Protein AF-A0A942DKH3-F1 (afdb_monomer)

Sequence (60 aa):
NEIVVAAFLNERIAFRDIPRLIEQVLEKHKPTSKPTLDDILEADRWARQEADNALKSRAI

Radius of gyration: 12.46 Å; Cα contacts (8 Å, |Δi|>4): 31; chains: 1; bounding box: 32×15×32 Å

Nearest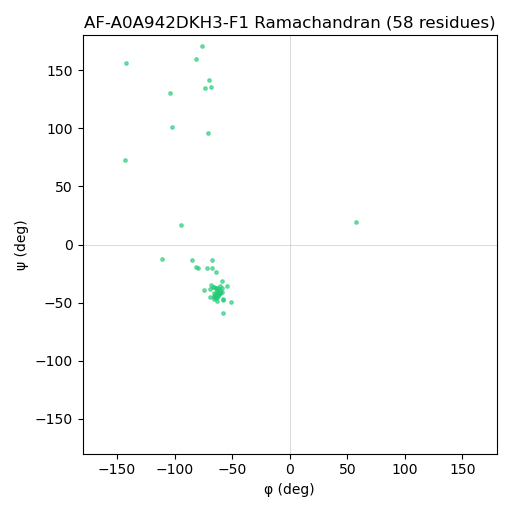 PDB structures (foldseek):
  4zn6-assembly1_B  TM=9.121E-01  e=6.086E-02  Acinetobacter baumannii AB307-0294
  1r0k-assembly2_C  TM=8.640E-01  e=5.375E-02  Zymomonas mobilis
  5dul-assembly2_C  TM=8.965E-01  e=1.064E-01  Yersinia pestis
  5dul-assembly1_A  TM=8.976E-01  e=1.064E-01  Yersinia pestis
  1k5h-assembly1_A-2  TM=9.096E-01  e=1.644E-01  Escherichia coli K-12

Structure (mmCIF, N/CA/C/O backbone):
data_AF-A0A942DKH3-F1
#
_entry.id   AF-A0A942DKH3-F1
#
loop_
_atom_site.group_PDB
_atom_site.id
_atom_site.type_symbol
_atom_site.label_atom_id
_atom_site.label_alt_id
_atom_site.label_comp_id
_atom_site.label_asym_id
_atom_site.label_entity_id
_atom_site.label_seq_id
_atom_site.pdbx_PDB_ins_code
_atom_site.Cartn_x
_atom_site.Cartn_y
_atom_site.Cartn_z
_atom_site.occupancy
_atom_site.B_iso_or_equiv
_atom_site.auth_seq_id
_atom_site.auth_comp_id
_atom_site.auth_asym_id
_atom_site.auth_atom_id
_atom_site.pdbx_PDB_model_num
ATOM 1 N N . ASN A 1 1 ? 3.363 -3.065 3.377 1.00 63.59 1 ASN A N 1
ATOM 2 C CA . ASN A 1 1 ? 3.345 -3.656 4.736 1.00 63.59 1 ASN A CA 1
ATOM 3 C C . ASN A 1 1 ? 3.441 -2.569 5.810 1.00 63.59 1 ASN A C 1
ATOM 5 O O . ASN A 1 1 ? 2.519 -2.439 6.599 1.00 63.59 1 ASN A O 1
ATOM 9 N N . GLU A 1 2 ? 4.473 -1.718 5.778 1.00 78.38 2 GLU A N 1
ATOM 10 C CA . GLU A 1 2 ? 4.732 -0.670 6.792 1.00 78.38 2 GLU A CA 1
ATOM 11 C C . GLU A 1 2 ? 3.534 0.244 7.116 1.00 78.38 2 GLU A C 1
ATOM 13 O O . GLU A 1 2 ? 3.188 0.394 8.283 1.00 78.38 2 GLU A O 1
ATOM 18 N N . ILE A 1 3 ? 2.856 0.803 6.103 1.00 85.31 3 ILE A N 1
ATOM 19 C CA . ILE A 1 3 ? 1.701 1.707 6.292 1.00 85.31 3 ILE A CA 1
ATOM 20 C C . ILE A 1 3 ? 0.545 1.022 7.039 1.00 85.31 3 ILE A C 1
ATOM 22 O O . ILE A 1 3 ? -0.067 1.592 7.939 1.00 85.31 3 ILE A O 1
ATOM 26 N N . VAL A 1 4 ? 0.269 -0.233 6.687 1.00 82.75 4 VAL A N 1
ATOM 27 C CA . VAL A 1 4 ? -0.839 -1.013 7.249 1.00 82.75 4 VAL A CA 1
ATOM 28 C C . VAL A 1 4 ? -0.512 -1.464 8.675 1.00 82.75 4 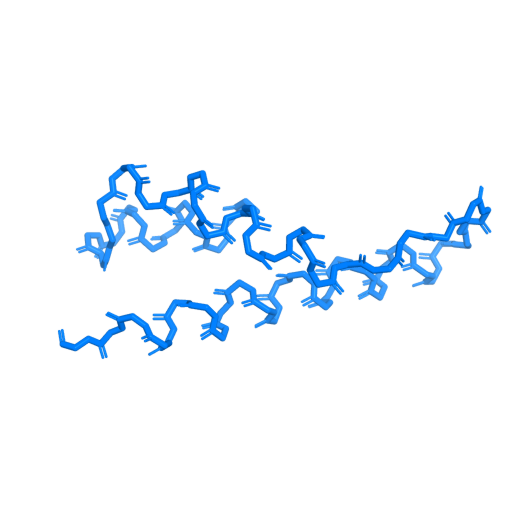VAL A C 1
ATOM 30 O O . VAL A 1 4 ? -1.360 -1.383 9.560 1.00 82.75 4 VAL A O 1
ATOM 33 N N . VAL A 1 5 ? 0.739 -1.857 8.933 1.00 87.25 5 VAL A N 1
ATOM 34 C CA . VAL A 1 5 ? 1.222 -2.173 10.287 1.00 87.25 5 VAL A CA 1
ATOM 35 C C . VAL A 1 5 ? 1.173 -0.936 11.183 1.00 87.25 5 VAL A C 1
ATOM 37 O O . VAL A 1 5 ? 0.703 -1.030 12.314 1.00 87.25 5 VAL A O 1
ATOM 40 N N . ALA A 1 6 ? 1.577 0.234 10.683 1.00 88.81 6 ALA A N 1
ATOM 41 C CA . ALA A 1 6 ? 1.470 1.483 11.432 1.00 88.81 6 ALA A CA 1
ATOM 42 C C . ALA A 1 6 ? 0.010 1.816 11.782 1.00 88.81 6 ALA A C 1
ATOM 44 O O . ALA A 1 6 ? -0.268 2.223 12.907 1.00 88.81 6 ALA A O 1
ATOM 45 N N . ALA A 1 7 ? -0.937 1.606 10.864 1.00 88.12 7 ALA A N 1
ATOM 46 C CA . ALA A 1 7 ? -2.359 1.804 11.143 1.00 88.12 7 ALA A CA 1
ATOM 47 C C . ALA A 1 7 ? -2.889 0.844 12.223 1.00 88.12 7 ALA A C 1
ATOM 49 O O . ALA A 1 7 ? -3.653 1.2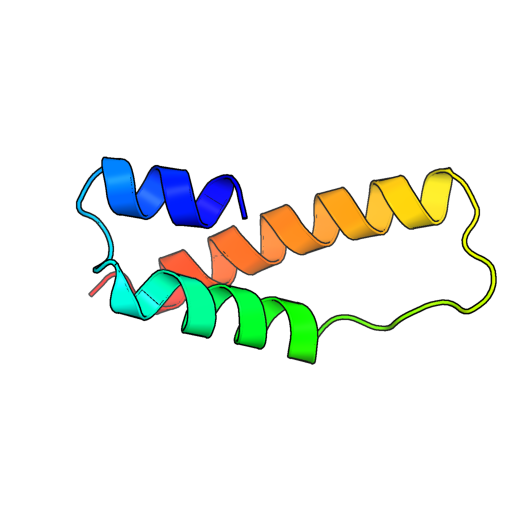72 13.085 1.00 88.12 7 ALA A O 1
ATOM 50 N N . PHE A 1 8 ? -2.449 -0.418 12.214 1.00 89.62 8 PHE A N 1
ATOM 51 C CA . PHE A 1 8 ? -2.777 -1.391 13.260 1.00 89.62 8 PHE A CA 1
ATOM 52 C C . PHE A 1 8 ? -2.210 -0.977 14.625 1.00 89.62 8 PHE A C 1
ATO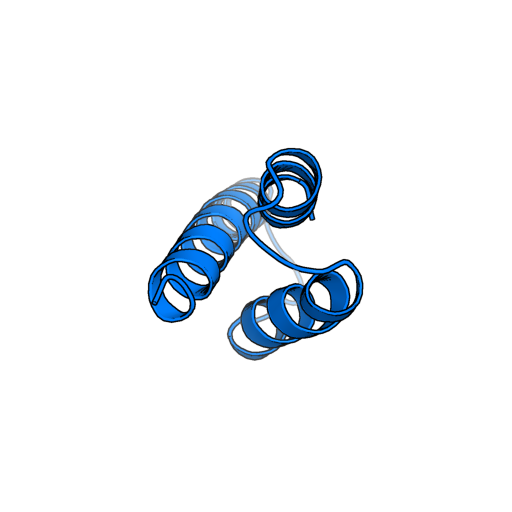M 54 O O . PHE A 1 8 ? -2.936 -0.985 15.614 1.00 89.62 8 PHE A O 1
ATOM 61 N N . LEU A 1 9 ? -0.943 -0.550 14.675 1.00 91.44 9 LEU A N 1
ATOM 62 C CA . LEU A 1 9 ? -0.300 -0.078 15.909 1.00 91.44 9 LEU A CA 1
ATOM 63 C C . LEU A 1 9 ? -0.946 1.197 16.476 1.00 91.44 9 LEU A C 1
ATOM 65 O O . LEU A 1 9 ? -0.844 1.446 17.670 1.00 91.44 9 LEU A O 1
ATOM 69 N N . ASN A 1 10 ? -1.613 1.989 15.632 1.00 91.81 10 ASN A N 1
ATOM 70 C CA . ASN A 1 10 ? -2.404 3.156 16.033 1.00 91.81 10 ASN A CA 1
ATOM 71 C C . ASN A 1 10 ? -3.899 2.830 16.227 1.00 91.81 10 ASN A C 1
ATOM 73 O O . ASN A 1 10 ? -4.722 3.743 16.187 1.00 91.81 10 ASN A O 1
ATOM 77 N N . GLU A 1 11 ? -4.260 1.549 16.362 1.00 89.69 11 GLU A N 1
ATOM 78 C CA . GLU A 1 11 ? -5.630 1.061 16.604 1.00 89.69 11 GLU A CA 1
ATOM 79 C C . GLU A 1 11 ? -6.671 1.486 15.549 1.00 89.69 11 GLU A C 1
ATOM 81 O O . GLU A 1 11 ? -7.876 1.420 15.779 1.00 89.69 11 GLU A O 1
ATOM 86 N N . ARG A 1 12 ? -6.232 1.890 14.349 1.00 89.56 12 ARG A N 1
ATOM 87 C CA . ARG A 1 12 ? -7.132 2.320 13.262 1.00 89.56 12 ARG A CA 1
ATOM 88 C C . ARG A 1 12 ? -7.737 1.156 12.482 1.00 89.56 12 ARG A C 1
ATOM 90 O O . ARG A 1 12 ? -8.716 1.346 11.770 1.00 89.56 12 ARG A O 1
ATOM 97 N N . ILE A 1 13 ? -7.124 -0.024 12.562 1.00 89.00 13 ILE A N 1
ATOM 98 C CA . ILE A 1 13 ? -7.570 -1.251 11.891 1.00 89.00 13 ILE A CA 1
ATOM 99 C C . ILE A 1 13 ? -7.340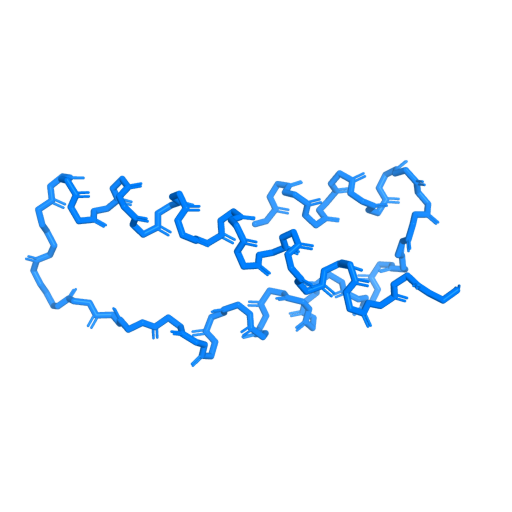 -2.461 12.800 1.00 89.00 13 ILE A C 1
ATOM 101 O O . ILE A 1 13 ? -6.453 -2.438 13.655 1.00 89.00 13 ILE A O 1
ATOM 105 N N . ALA A 1 14 ? -8.084 -3.548 12.590 1.00 91.25 14 ALA A N 1
ATOM 106 C CA . ALA A 1 14 ? -7.844 -4.800 13.299 1.00 91.25 14 ALA A CA 1
ATOM 107 C C . ALA A 1 14 ? -6.705 -5.602 12.649 1.00 91.25 14 ALA A C 1
ATOM 109 O O . ALA A 1 14 ? -6.425 -5.482 11.459 1.00 91.25 14 ALA A O 1
ATOM 110 N N . PHE A 1 15 ? -6.095 -6.525 13.397 1.00 89.81 15 PHE A N 1
ATOM 111 C CA . PHE A 1 15 ? -5.036 -7.396 12.866 1.00 89.81 15 PHE A CA 1
ATOM 112 C C . PHE A 1 15 ? -5.465 -8.174 11.604 1.00 89.81 15 PHE A C 1
ATOM 114 O O . PHE A 1 15 ? -4.686 -8.358 10.671 1.00 89.81 15 PHE A O 1
ATOM 121 N N . ARG A 1 16 ? -6.739 -8.586 11.538 1.00 91.12 16 ARG A N 1
ATOM 122 C CA . ARG A 1 16 ? -7.320 -9.316 10.394 1.00 91.12 16 ARG A CA 1
ATOM 123 C C . ARG A 1 16 ? -7.413 -8.472 9.120 1.00 91.12 16 ARG A C 1
ATOM 125 O O . ARG A 1 16 ? -7.515 -9.024 8.030 1.00 91.12 16 ARG A O 1
ATOM 132 N N . ASP A 1 17 ? -7.372 -7.151 9.253 1.00 88.38 17 ASP A N 1
ATOM 133 C CA . ASP A 1 17 ? -7.446 -6.224 8.130 1.00 88.38 17 ASP A CA 1
ATOM 134 C C . ASP A 1 17 ? -6.111 -6.084 7.399 1.00 88.38 17 ASP A C 1
ATOM 136 O O . ASP A 1 17 ? -6.101 -5.702 6.231 1.00 88.38 17 ASP A O 1
ATOM 140 N N . ILE A 1 18 ? -5.001 -6.443 8.051 1.00 88.12 18 ILE A N 1
ATOM 141 C CA . ILE A 1 18 ? -3.654 -6.358 7.483 1.00 88.12 18 ILE A CA 1
ATOM 142 C C . ILE A 1 18 ? -3.522 -7.180 6.190 1.00 88.12 18 ILE A C 1
ATOM 144 O O . ILE A 1 18 ? -3.219 -6.582 5.154 1.00 88.12 18 ILE A O 1
ATOM 148 N N . PRO A 1 19 ? -3.767 -8.509 6.184 1.00 90.69 19 PRO A N 1
ATOM 149 C CA . PRO A 1 19 ? -3.644 -9.303 4.962 1.00 90.69 19 PRO A CA 1
ATOM 150 C C . PRO A 1 19 ? -4.627 -8.855 3.875 1.00 90.69 19 PRO A C 1
ATOM 152 O O . PRO A 1 19 ? -4.238 -8.774 2.716 1.00 90.69 19 PRO A O 1
ATOM 155 N N . ARG A 1 20 ? -5.857 -8.470 4.243 1.00 90.06 20 ARG A N 1
ATOM 156 C CA . ARG A 1 20 ? -6.876 -7.999 3.292 1.00 90.06 20 ARG A CA 1
ATOM 157 C C . ARG A 1 20 ? -6.462 -6.710 2.579 1.00 90.06 20 ARG A C 1
ATOM 159 O O . ARG A 1 20 ? -6.663 -6.577 1.379 1.00 90.06 20 ARG A O 1
ATOM 166 N N . LEU A 1 21 ? -5.896 -5.750 3.309 1.00 89.44 21 LEU A N 1
ATOM 167 C CA . LEU A 1 21 ? -5.420 -4.492 2.727 1.00 89.44 21 LEU A CA 1
ATOM 168 C C . LEU A 1 21 ? -4.195 -4.714 1.837 1.00 89.44 21 LEU A C 1
ATOM 170 O O . LEU A 1 21 ? -4.082 -4.097 0.783 1.00 89.44 21 LEU A O 1
ATOM 174 N N . ILE A 1 22 ? -3.288 -5.606 2.243 1.00 89.38 22 ILE A N 1
ATOM 175 C CA . ILE A 1 22 ? -2.125 -5.968 1.425 1.00 89.38 22 ILE A CA 1
ATOM 176 C C . ILE A 1 22 ? -2.574 -6.627 0.118 1.00 89.38 22 ILE A C 1
ATOM 178 O O . ILE A 1 22 ? -2.085 -6.247 -0.942 1.00 89.38 22 ILE A O 1
ATOM 182 N N . GLU A 1 23 ? -3.520 -7.562 0.182 1.00 90.94 23 GLU A N 1
ATOM 183 C CA . GLU A 1 23 ? -4.086 -8.233 -0.990 1.00 90.94 23 GLU A CA 1
ATOM 184 C C . GLU A 1 23 ? -4.713 -7.231 -1.967 1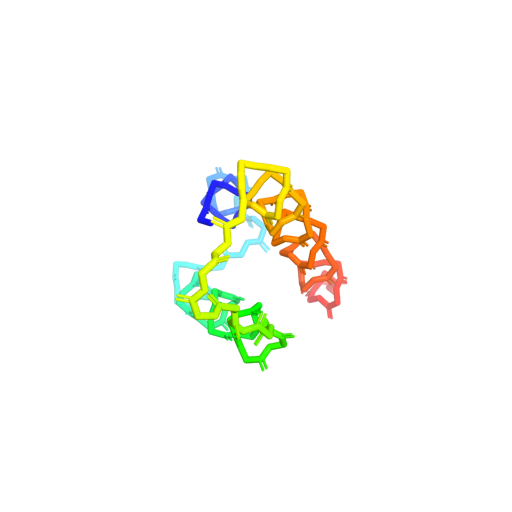.00 90.94 23 GLU A C 1
ATOM 186 O O . GLU A 1 23 ? -4.353 -7.227 -3.138 1.00 90.94 23 GLU A O 1
ATOM 191 N N . GLN A 1 24 ? -5.528 -6.291 -1.481 1.00 90.50 24 GLN A N 1
ATOM 192 C CA . GLN A 1 24 ? -6.125 -5.239 -2.317 1.00 90.50 24 GLN A CA 1
ATOM 193 C C . GLN A 1 24 ? -5.093 -4.364 -3.039 1.00 90.50 24 GLN A C 1
ATOM 195 O O . GLN A 1 24 ? -5.318 -3.936 -4.172 1.00 90.50 24 GLN A O 1
ATOM 200 N N . VAL A 1 25 ? -3.974 -4.052 -2.380 1.00 91.00 25 VAL A N 1
ATOM 201 C CA . VAL A 1 25 ? -2.883 -3.306 -3.017 1.00 91.00 25 VAL A CA 1
ATOM 202 C C . VAL A 1 25 ? -2.214 -4.180 -4.075 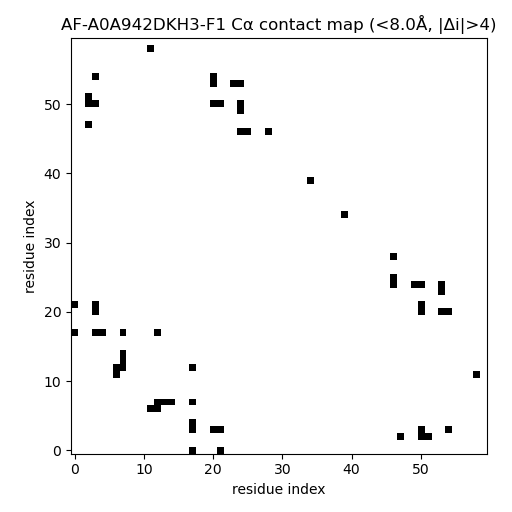1.00 91.00 25 VAL A C 1
ATOM 204 O O . VAL A 1 25 ? -1.999 -3.720 -5.189 1.00 91.00 25 VAL A O 1
ATOM 207 N N . LEU A 1 26 ? -1.930 -5.446 -3.771 1.00 89.50 26 LEU A N 1
ATOM 208 C CA . LEU A 1 26 ? -1.296 -6.367 -4.717 1.00 89.50 26 LEU A CA 1
ATOM 209 C C . LEU A 1 26 ? -2.170 -6.661 -5.945 1.00 89.50 26 LEU A C 1
ATOM 211 O O . LEU A 1 26 ? -1.633 -6.713 -7.047 1.00 89.50 26 LEU A O 1
ATOM 215 N N . GLU A 1 27 ? -3.491 -6.777 -5.796 1.00 91.25 27 GLU A N 1
ATOM 216 C CA . GLU A 1 27 ? -4.434 -6.975 -6.911 1.00 91.25 27 GLU A CA 1
ATOM 217 C C . GLU A 1 27 ? -4.371 -5.851 -7.953 1.00 91.25 27 GLU A C 1
ATOM 219 O O . GLU A 1 27 ? -4.583 -6.078 -9.144 1.00 91.25 27 GLU A O 1
ATOM 224 N N . LYS A 1 28 ? -4.066 -4.626 -7.519 1.00 89.62 28 LYS A N 1
ATOM 225 C CA . LYS A 1 28 ? -3.926 -3.468 -8.410 1.00 89.62 28 LYS A CA 1
ATOM 226 C C . LYS A 1 28 ? -2.531 -3.352 -9.018 1.00 89.62 28 LYS A C 1
ATOM 228 O O . LYS A 1 28 ? -2.336 -2.554 -9.940 1.00 89.62 28 LYS A O 1
ATOM 233 N N . HIS A 1 29 ? -1.556 -4.094 -8.495 1.00 89.88 29 HIS A N 1
ATOM 234 C CA . HIS A 1 29 ? -0.176 -3.996 -8.939 1.00 89.88 29 HIS A CA 1
ATOM 235 C C . HIS A 1 29 ? -0.027 -4.648 -10.309 1.00 89.88 29 HIS A C 1
ATOM 237 O O . HIS A 1 29 ? -0.509 -5.753 -10.548 1.00 89.88 29 HIS A O 1
ATOM 243 N N . LYS A 1 30 ? 0.676 -3.970 -11.215 1.00 87.50 30 LYS A N 1
ATOM 244 C CA . LYS A 1 30 ? 1.031 -4.522 -12.521 1.00 87.50 30 LYS A CA 1
ATOM 245 C C . LYS A 1 30 ? 2.496 -4.954 -12.483 1.00 87.50 30 LYS A C 1
ATOM 247 O O . LYS A 1 30 ? 3.362 -4.087 -12.566 1.00 87.50 30 LYS A O 1
ATOM 252 N N . PRO A 1 31 ? 2.787 -6.257 -12.333 1.00 82.44 31 PRO A N 1
ATOM 253 C CA . PRO A 1 31 ? 4.159 -6.730 -12.263 1.00 82.44 31 PRO A CA 1
ATOM 254 C C . PRO A 1 31 ? 4.870 -6.567 -13.611 1.00 82.44 31 PRO A C 1
ATOM 256 O O . PRO A 1 31 ? 4.340 -6.928 -14.663 1.00 82.44 31 PRO A O 1
ATOM 259 N N . THR A 1 32 ? 6.106 -6.079 -13.559 1.00 87.44 32 THR A N 1
ATOM 260 C CA . THR A 1 32 ? 7.004 -5.947 -14.713 1.00 87.44 32 THR A CA 1
ATOM 261 C C . THR A 1 32 ? 8.054 -7.056 -14.664 1.00 87.44 32 THR A C 1
ATOM 263 O O . THR A 1 32 ? 8.687 -7.264 -13.634 1.00 87.44 32 THR A O 1
ATOM 266 N N . SER A 1 33 ? 8.271 -7.785 -15.766 1.00 84.81 33 SER A N 1
ATOM 267 C CA . SER A 1 33 ? 9.140 -8.980 -15.775 1.00 84.81 33 SER A CA 1
ATOM 268 C C . SER A 1 33 ? 10.644 -8.695 -15.651 1.00 84.81 33 SER A C 1
ATOM 270 O O . SER A 1 33 ? 11.406 -9.596 -15.310 1.00 84.81 33 SER A O 1
ATOM 272 N N . LYS A 1 34 ? 11.088 -7.471 -15.960 1.00 88.44 34 LYS A N 1
ATOM 273 C CA . LYS A 1 34 ? 12.486 -7.021 -15.849 1.00 88.44 34 LYS A CA 1
ATOM 274 C C . LYS A 1 34 ? 12.513 -5.562 -15.385 1.00 88.44 34 LYS A C 1
ATOM 276 O O . LYS A 1 34 ? 12.738 -4.682 -16.213 1.00 88.44 34 LYS A O 1
ATOM 281 N N . PRO A 1 35 ? 12.195 -5.297 -14.111 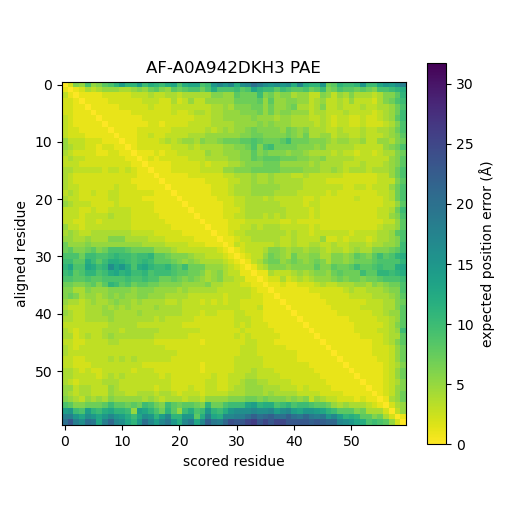1.00 89.00 35 PRO A N 1
ATOM 282 C CA . PRO A 1 35 ? 12.126 -3.933 -13.625 1.00 89.00 35 PRO A CA 1
ATOM 283 C C . PRO A 1 35 ? 13.531 -3.332 -13.555 1.00 89.00 35 PRO A C 1
ATOM 285 O O . PRO A 1 35 ? 14.503 -4.000 -13.188 1.00 89.00 35 PRO A O 1
ATOM 288 N N . THR A 1 36 ? 13.631 -2.063 -13.912 1.00 94.25 36 THR A N 1
ATOM 289 C CA . THR A 1 36 ? 14.780 -1.221 -13.590 1.00 94.25 36 THR A CA 1
ATOM 290 C C . THR A 1 36 ? 14.725 -0.798 -12.119 1.00 94.25 36 THR A C 1
ATOM 292 O O . THR A 1 36 ? 13.730 -1.019 -11.426 1.00 94.25 36 THR A O 1
ATOM 295 N N . LEU A 1 37 ? 15.796 -0.178 -11.616 1.00 93.19 37 LEU A N 1
ATOM 296 C CA . LEU A 1 37 ? 15.787 0.390 -10.265 1.00 93.19 37 LEU A CA 1
ATOM 297 C C . LEU A 1 37 ? 14.675 1.438 -10.105 1.00 93.19 37 LEU A C 1
ATOM 299 O O . LEU A 1 37 ? 13.988 1.443 -9.086 1.00 93.19 37 LEU A O 1
ATOM 303 N N . ASP A 1 38 ? 14.468 2.274 -11.121 1.00 93.44 38 ASP A N 1
ATOM 304 C CA . ASP A 1 38 ? 13.428 3.300 -11.103 1.00 93.44 38 ASP A CA 1
ATOM 305 C C . ASP A 1 38 ? 12.033 2.674 -11.050 1.00 93.44 38 ASP A C 1
ATOM 307 O O . ASP A 1 38 ? 11.223 3.096 -10.227 1.00 93.44 38 ASP A O 1
ATOM 311 N N . ASP A 1 39 ? 11.790 1.596 -11.807 1.00 89.88 39 ASP A N 1
ATOM 312 C CA . ASP A 1 39 ? 10.522 0.854 -11.755 1.00 89.88 39 ASP A CA 1
ATOM 313 C C . ASP A 1 39 ? 10.252 0.276 -10.355 1.00 89.88 39 ASP A C 1
ATOM 315 O O . ASP A 1 39 ? 9.119 0.296 -9.876 1.00 89.88 39 ASP A O 1
ATOM 319 N N . ILE A 1 40 ? 11.286 -0.229 -9.668 1.00 90.56 40 ILE A N 1
ATOM 320 C CA . ILE A 1 40 ? 11.161 -0.751 -8.296 1.00 90.56 40 ILE A CA 1
ATOM 321 C C . ILE A 1 40 ? 10.812 0.381 -7.326 1.00 90.56 40 ILE A C 1
ATOM 323 O O . ILE A 1 40 ? 9.930 0.226 -6.478 1.00 90.56 40 ILE A O 1
ATOM 327 N N . LEU A 1 41 ? 11.490 1.524 -7.444 1.00 92.88 41 LEU A N 1
ATOM 328 C CA . LEU A 1 41 ? 11.241 2.683 -6.590 1.00 92.88 41 LEU A CA 1
ATOM 329 C C . LEU A 1 41 ? 9.856 3.290 -6.848 1.00 92.88 41 LEU A C 1
ATOM 331 O O . LEU A 1 41 ? 9.192 3.735 -5.911 1.00 92.88 41 LEU A O 1
ATOM 335 N N . GLU A 1 42 ? 9.400 3.305 -8.099 1.00 92.88 42 GLU A N 1
ATOM 336 C CA . GLU A 1 42 ? 8.041 3.704 -8.464 1.00 92.88 42 GLU A CA 1
ATOM 337 C C . GLU A 1 42 ? 6.998 2.739 -7.913 1.00 92.88 42 GLU A C 1
ATOM 339 O O . GLU A 1 42 ? 6.016 3.191 -7.323 1.00 92.88 42 GLU A O 1
ATOM 344 N N . ALA A 1 43 ? 7.230 1.431 -8.031 1.00 90.50 43 ALA A N 1
ATOM 345 C CA . ALA A 1 43 ? 6.354 0.414 -7.468 1.00 90.50 43 ALA A CA 1
ATOM 346 C C . ALA A 1 43 ? 6.235 0.536 -5.940 1.00 90.50 43 ALA A C 1
ATOM 348 O O . ALA A 1 43 ? 5.123 0.442 -5.419 1.00 90.50 43 ALA A O 1
ATOM 349 N N . ASP A 1 44 ? 7.333 0.803 -5.221 1.00 90.38 44 ASP A N 1
ATOM 350 C CA . ASP A 1 44 ? 7.297 1.042 -3.769 1.00 90.38 44 ASP A CA 1
ATOM 351 C C . ASP A 1 44 ? 6.480 2.295 -3.420 1.00 90.38 44 ASP A C 1
ATOM 353 O O . ASP A 1 44 ? 5.564 2.233 -2.592 1.00 90.38 44 ASP A O 1
ATOM 357 N N . ARG A 1 45 ? 6.741 3.423 -4.099 1.00 92.69 45 ARG A N 1
ATOM 358 C CA . ARG A 1 45 ? 5.977 4.669 -3.899 1.00 92.69 45 ARG A CA 1
ATOM 359 C C . ARG A 1 45 ? 4.489 4.465 -4.165 1.00 92.69 45 ARG A C 1
ATOM 361 O O . ARG A 1 45 ? 3.653 4.876 -3.359 1.00 92.69 45 ARG A O 1
ATOM 368 N N . TRP A 1 46 ? 4.160 3.806 -5.270 1.00 93.81 46 TRP A N 1
ATOM 369 C CA . TRP A 1 46 ? 2.790 3.485 -5.645 1.00 93.81 46 TRP A CA 1
ATOM 370 C C . TRP A 1 46 ? 2.118 2.570 -4.611 1.00 93.81 46 TRP A C 1
ATOM 372 O O . TRP A 1 46 ? 1.001 2.854 -4.182 1.00 93.81 46 TRP A O 1
ATOM 382 N N . ALA A 1 47 ? 2.806 1.530 -4.132 1.00 91.31 47 ALA A N 1
ATOM 383 C CA . ALA A 1 47 ? 2.259 0.606 -3.140 1.00 91.31 47 ALA A CA 1
ATOM 384 C C . ALA A 1 47 ? 1.968 1.304 -1.801 1.00 91.31 47 ALA A C 1
ATOM 386 O O . ALA A 1 47 ? 0.958 1.012 -1.156 1.00 91.31 47 ALA A O 1
ATOM 387 N N . ARG A 1 48 ? 2.820 2.254 -1.385 1.00 91.31 48 ARG A N 1
ATOM 388 C CA . ARG A 1 48 ? 2.575 3.096 -0.199 1.00 91.31 48 ARG A CA 1
ATOM 389 C C . ARG A 1 48 ? 1.340 3.977 -0.383 1.00 91.31 48 ARG A C 1
ATOM 391 O O . ARG A 1 48 ? 0.514 4.043 0.526 1.00 91.31 48 ARG A O 1
ATOM 398 N N . GLN A 1 49 ? 1.193 4.606 -1.549 1.00 92.06 49 GLN A N 1
ATOM 399 C CA . GLN A 1 49 ? 0.039 5.454 -1.852 1.00 92.06 49 GLN A CA 1
ATOM 400 C C . GLN A 1 49 ? -1.268 4.652 -1.895 1.00 92.06 49 GLN A C 1
ATOM 402 O O . GLN A 1 49 ? -2.271 5.077 -1.323 1.00 92.06 49 GLN A O 1
ATOM 407 N N . GLU A 1 50 ? -1.262 3.474 -2.517 1.00 92.25 50 GLU A N 1
ATOM 408 C CA . GLU A 1 50 ? -2.450 2.620 -2.575 1.00 92.25 50 GLU A CA 1
ATOM 409 C C . GLU A 1 50 ? -2.826 2.047 -1.208 1.00 92.25 50 GLU A C 1
ATOM 411 O O . GLU A 1 50 ? -4.014 1.952 -0.899 1.00 92.25 50 GLU A O 1
ATOM 416 N N . ALA A 1 51 ? -1.848 1.729 -0.356 1.00 89.69 51 ALA A N 1
ATOM 417 C CA . ALA A 1 51 ? -2.123 1.329 1.022 1.00 89.69 51 ALA A CA 1
ATOM 418 C C . ALA A 1 51 ? -2.807 2.455 1.820 1.00 89.69 51 ALA A C 1
ATOM 420 O O . ALA A 1 51 ? -3.760 2.192 2.553 1.00 89.69 51 ALA A O 1
ATOM 421 N N . ASP A 1 52 ? -2.369 3.707 1.652 1.00 90.31 52 ASP A N 1
ATOM 422 C CA . ASP A 1 52 ? -3.005 4.874 2.279 1.00 90.31 52 ASP A CA 1
ATOM 423 C C . ASP A 1 52 ? -4.431 5.110 1.747 1.00 90.31 52 ASP A C 1
ATOM 425 O O . ASP A 1 52 ? -5.368 5.337 2.518 1.00 90.31 52 ASP A O 1
ATOM 429 N N . ASN A 1 53 ? -4.635 4.962 0.435 1.00 90.31 53 ASN A N 1
ATOM 430 C CA . ASN A 1 53 ? -5.960 5.048 -0.186 1.00 90.31 53 ASN A CA 1
ATOM 431 C C . ASN A 1 53 ? -6.910 3.960 0.348 1.00 90.31 53 ASN A C 1
ATOM 433 O O . ASN A 1 53 ? -8.074 4.236 0.656 1.00 90.31 53 ASN A O 1
ATOM 437 N N . ALA A 1 54 ? -6.416 2.728 0.496 1.00 88.12 54 ALA A N 1
ATOM 438 C CA . ALA A 1 54 ? -7.191 1.605 1.018 1.00 88.12 54 ALA A CA 1
ATOM 439 C C . ALA A 1 54 ? -7.575 1.805 2.496 1.00 88.12 54 ALA A C 1
ATOM 441 O O . ALA A 1 54 ? -8.694 1.473 2.892 1.00 88.12 54 ALA A O 1
ATOM 442 N N . LEU A 1 55 ? -6.691 2.412 3.297 1.00 87.12 55 LEU A N 1
ATOM 443 C CA . LEU A 1 55 ? -6.981 2.801 4.681 1.00 87.12 55 LEU A CA 1
ATOM 444 C C . LEU A 1 55 ? -8.047 3.899 4.765 1.00 87.12 55 LEU A C 1
ATOM 446 O O . LEU A 1 55 ? -9.000 3.766 5.531 1.00 87.12 55 LEU A O 1
ATOM 450 N N . LYS A 1 56 ? -7.932 4.958 3.954 1.00 84.00 56 LYS A N 1
ATOM 451 C CA . LYS A 1 56 ? -8.917 6.057 3.906 1.00 84.00 56 LYS A CA 1
ATOM 452 C C . LYS A 1 56 ? -10.308 5.579 3.506 1.00 84.00 56 LYS A C 1
ATOM 454 O O . LYS A 1 56 ? -11.295 6.050 4.051 1.00 84.00 56 LYS A O 1
ATOM 459 N N . SER A 1 57 ? -10.378 4.601 2.608 1.00 77.69 57 SER A N 1
ATOM 460 C CA . SER A 1 57 ? -11.637 3.995 2.155 1.00 77.69 57 SER A CA 1
ATOM 461 C C . SER A 1 57 ? -12.353 3.185 3.249 1.00 77.69 57 SER A C 1
ATOM 463 O O . SER A 1 57 ? -13.508 2.805 3.070 1.00 77.69 57 SER A O 1
ATOM 465 N N . ARG A 1 58 ? -11.671 2.889 4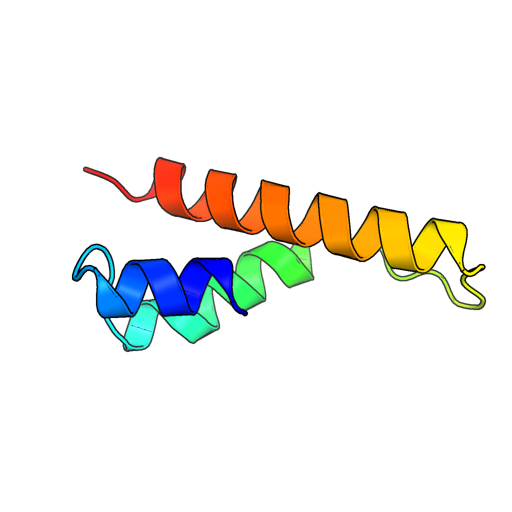.365 1.00 67.31 58 ARG A N 1
ATOM 466 C CA . ARG A 1 58 ? -12.186 2.112 5.502 1.00 67.31 58 ARG A CA 1
ATOM 467 C C . ARG A 1 58 ? -12.406 2.915 6.780 1.00 67.31 58 ARG A C 1
ATOM 469 O O . ARG A 1 58 ? -13.042 2.385 7.685 1.00 67.31 58 ARG A O 1
ATOM 476 N N . ALA A 1 59 ? -11.896 4.141 6.863 1.00 54.50 59 ALA A N 1
ATOM 477 C CA . ALA A 1 59 ? -12.178 5.026 7.984 1.00 54.50 59 ALA A CA 1
ATOM 478 C C . ALA A 1 59 ? -13.642 5.499 7.888 1.00 54.50 59 ALA A C 1
ATOM 480 O O . ALA A 1 59 ? -13.947 6.426 7.140 1.00 54.50 59 ALA A O 1
ATOM 481 N N . ILE A 1 60 ? -14.530 4.806 8.607 1.00 45.19 60 ILE A N 1
ATOM 482 C CA . ILE A 1 60 ? -15.893 5.233 8.958 1.00 45.19 60 ILE A CA 1
ATOM 483 C C . ILE A 1 60 ? -15.888 5.533 10.452 1.00 45.19 60 ILE A C 1
ATOM 485 O O . ILE A 1 60 ? -15.359 4.677 11.198 1.00 45.19 60 ILE A O 1
#

Mean predicted aligned error: 4.3 Å

Solvent-accessible surface area (backbone atoms only — not comparable to full-atom values): 3666 Å² total; per-residue (Å²): 110,68,71,54,51,52,36,36,78,67,70,74,43,58,80,78,47,45,65,55,51,52,47,59,40,54,73,71,55,81,86,64,99,77,66,52,74,66,53,51,53,49,50,52,54,50,51,54,51,44,44,51,52,56,51,59,77,64,71,124

Foldseek 3Di:
DVLLVVCVVVVLDPPVVSVVLLVVLVVPDDDDPDDDPVSVVVSVVSSNVSSVVSSVVPRD

pLDDT: mean 87.19, std 8.8, range [45.19, 94.25]

Secondary structure (DSSP, 8-state):
-HHHHHHHHTTSS-TTHHHHHHHHHHHH----SS--HHHHHHHHHHHHHHHHHHHHTT--